Protein 7UO2 (pdb70)

Sequence (112 aa):
KLAFPRELRLLTPSQFTFVFQQPQRAGTPQITILGRLNSLGHPRIGLTVAKKNVRRAHERNRIKRLTRESFRLRQHELPAMDFVVVAKKGVADLDNRALSEALEKLWRRHCR

Structure (mmCIF, N/CA/C/O backbone):
data_7UO2
#
_entry.id   7UO2
#
_cell.length_a   1.00
_cell.length_b   1.00
_cell.length_c   1.00
_cell.angle_alpha   90.00
_cell.angle_beta   90.00
_cell.angle_gamma   90.00
#
_symmetry.space_group_name_H-M   'P 1'
#
loop_
_entity.id
_entity.type
_entity.pdbx_description
1 polymer 'Ribonuclease P protein component'
2 polymer 'RNase P RNA'
3 non-polymer 'MAGNESIUM ION'
#
loop_
_atom_site.group_PDB
_atom_site.id
_atom_site.t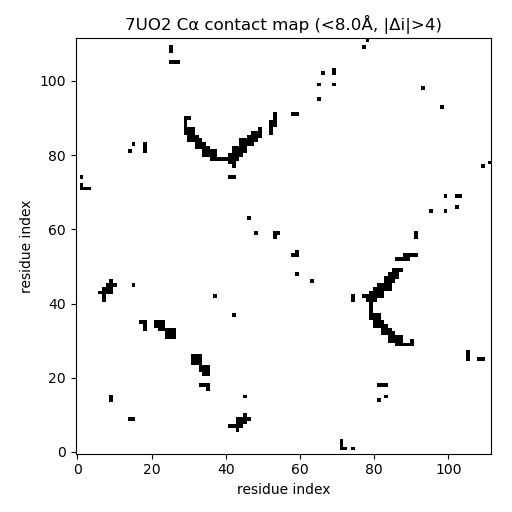ype_symbol
_atom_site.label_atom_id
_atom_site.label_alt_id
_atom_site.label_comp_id
_atom_site.label_asym_id
_atom_site.label_entity_id
_atom_site.label_seq_id
_atom_site.pdbx_PDB_ins_code
_atom_site.Cartn_x
_atom_site.Cartn_y
_atom_site.Cartn_z
_atom_site.occupancy
_atom_site.B_iso_or_equiv
_atom_site.auth_seq_id
_atom_site.auth_comp_id
_atom_site.auth_asym_id
_atom_site.auth_atom_id
_atom_site.pdbx_PDB_model_num
ATOM 1 N N . LYS A 1 3 ? 209.510 206.480 170.500 1.00 53.57 2 LYS A N 1
ATOM 2 C CA . LYS A 1 3 ? 210.297 206.984 171.620 1.00 53.57 2 LYS A CA 1
ATOM 3 C C . LYS A 1 3 ? 209.399 207.454 172.759 1.00 53.57 2 LYS A C 1
ATOM 4 O O . LYS A 1 3 ? 208.543 208.318 172.571 1.00 53.57 2 LYS A O 1
ATOM 10 N N . LEU A 1 4 ? 209.601 206.879 173.943 1.00 54.64 3 LEU A N 1
ATOM 11 C CA . LEU A 1 4 ? 208.839 207.234 175.140 1.00 54.64 3 LEU A CA 1
ATOM 12 C C . LEU A 1 4 ? 209.644 208.115 176.085 1.00 54.64 3 LEU A C 1
ATOM 13 O O . LEU A 1 4 ? 209.514 208.008 177.308 1.00 54.64 3 LEU A O 1
ATOM 18 N N . ALA A 1 5 ? 210.484 208.995 175.545 1.00 53.47 4 ALA A N 1
ATOM 19 C CA . ALA A 1 5 ? 211.275 209.884 176.380 1.00 53.47 4 ALA A CA 1
ATOM 20 C C . ALA A 1 5 ? 210.392 210.958 177.010 1.00 53.47 4 ALA A C 1
ATOM 21 O O . ALA A 1 5 ? 209.290 211.255 176.540 1.00 53.47 4 ALA A O 1
ATOM 23 N N . PHE A 1 6 ? 210.897 211.546 178.097 1.00 56.29 5 PHE A N 1
ATOM 24 C CA . PHE A 1 6 ? 210.193 212.577 178.857 1.00 56.29 5 PHE A CA 1
ATOM 25 C C . PHE A 1 6 ? 211.074 213.821 178.893 1.00 56.29 5 PHE A C 1
ATOM 26 O O . PHE A 1 6 ? 211.742 214.095 179.902 1.00 56.29 5 PHE A O 1
ATOM 34 N N . PRO A 1 7 ? 211.100 214.603 177.809 1.00 60.12 6 PRO A N 1
ATOM 35 C CA . PRO A 1 7 ? 212.007 215.757 177.752 1.00 60.12 6 PRO A CA 1
ATOM 36 C C . PRO A 1 7 ? 211.550 216.928 178.609 1.00 60.12 6 PRO A C 1
ATOM 37 O O . PRO A 1 7 ? 210.658 216.790 179.452 1.00 60.12 6 PRO A O 1
ATOM 41 N N . ARG A 1 8 ? 212.167 218.091 178.391 1.00 66.77 7 ARG A N 1
ATOM 42 C CA . ARG A 1 8 ? 211.851 219.278 179.177 1.00 66.77 7 ARG A CA 1
ATOM 43 C C . ARG A 1 8 ? 210.533 219.915 178.755 1.00 66.77 7 ARG A C 1
ATOM 44 O O . ARG A 1 8 ? 209.860 220.541 179.581 1.00 66.77 7 ARG A O 1
ATOM 52 N N . GLU A 1 9 ? 210.142 219.757 177.490 1.00 64.62 8 GLU A N 1
ATOM 53 C CA . GLU A 1 9 ? 208.954 220.402 176.945 1.00 64.62 8 GLU A CA 1
ATOM 54 C C . GLU A 1 9 ? 207.653 219.705 177.340 1.00 64.62 8 GLU A C 1
ATOM 55 O O . GLU A 1 9 ? 206.651 219.855 176.631 1.00 64.62 8 GLU A O 1
ATOM 61 N N . LEU A 1 10 ? 207.637 218.955 178.446 1.00 61.47 9 LEU A N 1
ATOM 62 C CA . LEU A 1 10 ? 206.432 218.267 178.894 1.00 61.47 9 LEU A CA 1
ATOM 63 C C . LEU A 1 10 ? 206.093 218.592 180.345 1.00 61.47 9 LEU A C 1
ATOM 64 O O . LEU A 1 10 ? 205.324 217.857 180.974 1.00 61.47 9 LEU A O 1
ATOM 69 N N . ARG A 1 11 ? 206.645 219.673 180.891 1.00 65.60 10 ARG A N 1
ATOM 70 C CA . ARG A 1 11 ? 206.405 220.055 182.274 1.00 65.60 10 ARG A CA 1
ATOM 71 C C . ARG A 1 11 ? 206.019 221.525 182.346 1.00 65.60 10 ARG A C 1
ATOM 72 O O . ARG A 1 11 ? 206.498 222.350 181.564 1.00 65.60 10 ARG A O 1
ATOM 80 N N . LEU A 1 12 ? 205.145 221.841 183.298 1.00 69.61 11 LEU A N 1
ATOM 81 C CA . LEU A 1 12 ? 204.702 223.215 183.529 1.00 69.61 11 LEU A CA 1
ATOM 82 C C . LEU A 1 12 ? 205.765 223.926 184.355 1.00 69.61 11 LEU A C 1
ATOM 83 O 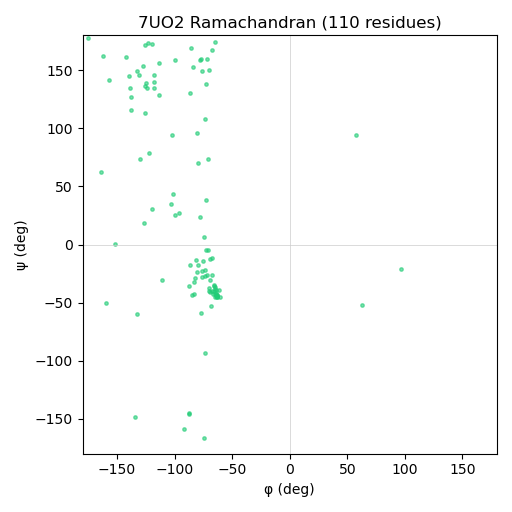O . LEU A 1 12 ? 205.785 223.829 185.584 1.00 69.61 11 LEU A O 1
ATOM 88 N N . LEU A 1 13 ? 206.658 224.649 183.676 1.00 69.50 12 LEU A N 1
ATOM 89 C CA . LEU A 1 13 ? 207.762 225.313 184.360 1.00 69.50 12 LEU A CA 1
ATOM 90 C C . LEU A 1 13 ? 207.299 226.586 185.060 1.00 69.50 12 LEU A C 1
ATOM 91 O O . LEU A 1 13 ? 207.441 226.725 186.280 1.00 69.50 12 LEU A O 1
ATOM 96 N N . THR A 1 14 ? 206.744 227.528 184.301 1.00 73.33 13 THR A N 1
ATOM 97 C CA . THR A 1 14 ? 206.304 228.794 184.862 1.00 73.33 13 THR A CA 1
ATOM 98 C C . THR A 1 14 ? 204.901 228.664 185.455 1.00 73.33 13 THR A C 1
ATOM 99 O O . THR A 1 14 ? 204.110 227.823 185.018 1.00 73.33 13 THR A O 1
ATOM 103 N N . PRO A 1 15 ? 204.568 229.484 186.458 1.00 72.25 14 PRO A N 1
ATOM 104 C CA . PRO A 1 15 ? 203.215 229.434 187.034 1.00 72.25 14 PRO A CA 1
ATOM 105 C C . PRO A 1 15 ? 202.131 229.986 186.122 1.00 72.25 14 PRO A C 1
ATOM 106 O O . PRO A 1 15 ? 200.950 229.906 186.480 1.00 72.25 14 PRO A O 1
ATOM 110 N N . SER A 1 16 ? 202.490 230.544 184.963 1.00 74.18 15 SER A N 1
ATOM 111 C CA . SER A 1 16 ? 201.477 231.038 184.036 1.00 74.18 15 SER A CA 1
ATOM 112 C C . SER A 1 16 ? 200.602 229.901 183.523 1.00 74.18 15 SER A C 1
ATOM 113 O O . SER A 1 16 ? 199.378 230.047 183.419 1.00 74.18 15 SER A O 1
ATOM 116 N N . GLN A 1 17 ? 201.211 228.757 183.204 1.00 73.86 16 GLN A N 1
ATOM 117 C CA . GLN A 1 17 ? 200.428 227.602 182.776 1.00 73.86 16 GLN A CA 1
ATOM 118 C C . GLN A 1 17 ? 199.542 227.089 183.905 1.00 73.86 16 GLN A C 1
ATOM 119 O O . GLN A 1 17 ? 198.414 226.643 183.663 1.00 73.86 16 GLN A O 1
ATOM 125 N N . PHE A 1 18 ? 200.033 227.149 185.146 1.00 74.13 17 PHE A N 1
ATOM 126 C CA . PHE A 1 18 ? 199.205 226.760 186.283 1.00 74.13 17 PHE A CA 1
ATOM 127 C C . PHE A 1 18 ? 197.994 227.674 186.418 1.00 74.13 17 PHE A C 1
ATOM 128 O O . PHE A 1 18 ? 196.875 227.203 186.654 1.00 74.13 17 PHE A O 1
ATOM 136 N N . THR A 1 19 ? 198.196 228.985 186.264 1.00 78.37 18 THR A N 1
ATOM 137 C CA . THR A 1 19 ? 197.071 229.914 186.321 1.00 78.37 18 THR A CA 1
ATOM 138 C C . THR A 1 19 ? 196.102 229.676 185.169 1.00 78.37 18 THR A C 1
ATOM 139 O O . THR A 1 19 ? 194.883 229.799 185.337 1.00 78.37 18 THR A O 1
ATOM 143 N N . PHE A 1 20 ? 196.626 229.330 183.990 1.00 81.62 19 PHE A N 1
ATOM 144 C CA . PHE A 1 20 ? 195.758 229.022 182.856 1.00 81.62 19 PHE A CA 1
ATOM 145 C C . PHE A 1 20 ? 194.899 227.795 183.138 1.00 81.62 19 PHE A C 1
ATOM 146 O O . PHE A 1 20 ? 193.694 227.793 182.858 1.00 81.62 19 PHE A O 1
ATOM 154 N N . VAL A 1 21 ? 195.504 226.741 183.689 1.00 81.02 20 VAL A N 1
ATOM 155 C CA . VAL A 1 21 ? 194.739 225.543 184.023 1.00 81.02 20 VAL A CA 1
ATOM 156 C C . VAL A 1 21 ? 193.729 225.838 185.126 1.00 81.02 20 VAL A C 1
ATOM 157 O O . VAL A 1 21 ? 192.621 225.287 185.127 1.00 81.02 20 VAL A O 1
ATOM 161 N N . PHE A 1 22 ? 194.080 226.716 186.069 1.00 79.81 21 PHE A N 1
ATOM 162 C CA . PHE A 1 22 ? 193.144 227.069 187.132 1.00 79.81 21 PHE A CA 1
ATOM 163 C C . PHE A 1 22 ? 191.952 227.847 186.587 1.00 79.81 21 PHE A C 1
ATOM 164 O O . PHE A 1 22 ? 190.813 227.629 187.016 1.00 79.81 21 PHE A O 1
ATOM 172 N N . GLN A 1 23 ? 192.191 228.759 185.643 1.00 84.91 22 GLN A N 1
ATOM 173 C CA . GLN A 1 23 ? 191.107 229.550 185.074 1.00 84.91 22 GLN A CA 1
ATOM 174 C C . GLN A 1 23 ? 190.333 228.806 183.992 1.00 84.91 22 GLN A C 1
ATOM 175 O O . GLN A 1 23 ? 189.251 229.262 183.607 1.00 84.91 22 GLN A O 1
ATOM 181 N N . GLN A 1 24 ? 190.851 227.683 183.496 1.00 87.00 23 GLN A N 1
ATOM 182 C CA . GLN A 1 24 ? 190.119 226.802 182.584 1.00 87.00 23 GLN A CA 1
ATOM 183 C C . GLN A 1 24 ? 190.210 225.368 183.094 1.00 87.00 23 GLN A C 1
ATOM 184 O O . GLN A 1 24 ? 190.926 224.536 182.525 1.00 87.00 23 GLN A O 1
ATOM 190 N N . PRO A 1 25 ? 189.490 225.043 184.176 1.00 87.70 24 PRO A N 1
ATOM 191 C CA . PRO A 1 25 ? 189.605 223.698 184.751 1.00 87.70 24 PRO A CA 1
ATOM 192 C C . PRO A 1 25 ? 188.471 222.766 184.353 1.00 87.70 24 PRO A C 1
ATOM 193 O O . PRO A 1 25 ? 187.389 223.214 183.962 1.00 87.70 24 PRO A O 1
ATOM 197 N N . GLN A 1 26 ? 188.718 221.461 184.450 1.00 88.74 25 GLN A N 1
ATOM 198 C CA . GLN A 1 26 ? 187.680 220.448 184.312 1.00 88.74 25 GLN A CA 1
ATOM 199 C C . GLN A 1 26 ? 187.899 219.392 185.384 1.00 88.74 25 GLN A C 1
ATOM 200 O O . GLN A 1 26 ? 188.999 218.847 185.507 1.00 88.74 25 GLN A O 1
ATOM 206 N N . ARG A 1 27 ? 186.852 219.111 186.155 1.00 90.66 26 ARG A N 1
ATOM 207 C CA . ARG A 1 27 ? 186.988 218.253 187.324 1.00 90.66 26 ARG A CA 1
ATOM 208 C C . ARG A 1 27 ? 187.171 216.796 186.917 1.00 90.66 26 ARG A C 1
ATOM 209 O O . ARG A 1 27 ? 186.506 216.297 186.005 1.00 90.66 26 ARG A O 1
ATOM 217 N N . ALA A 1 28 ? 188.082 216.114 187.611 1.00 86.38 27 ALA A N 1
ATOM 218 C CA . ALA A 1 28 ? 188.343 214.697 187.389 1.00 86.38 27 ALA A CA 1
ATOM 219 C C . ALA A 1 28 ? 189.113 214.121 188.570 1.00 86.38 27 ALA A C 1
ATOM 220 O O . ALA A 1 28 ? 190.249 213.663 188.414 1.00 86.38 27 ALA A O 1
ATOM 222 N N . GLY A 1 29 ? 188.502 214.140 189.758 1.00 87.53 28 GLY A N 1
ATOM 223 C CA . GLY A 1 29 ? 189.172 213.752 190.977 1.00 87.53 28 GLY A CA 1
ATOM 224 C C . GLY A 1 29 ? 188.453 212.632 191.716 1.00 87.53 28 GLY A C 1
ATOM 225 O O . GLY A 1 29 ? 187.350 212.206 191.351 1.00 87.53 28 GLY A O 1
ATOM 226 N N . THR A 1 30 ? 189.108 212.160 192.774 1.00 91.68 29 THR A N 1
ATOM 227 C CA . THR A 1 30 ? 188.614 211.105 193.649 1.00 91.68 29 THR A CA 1
ATOM 228 C C . THR A 1 30 ? 188.484 211.658 195.063 1.00 91.68 29 THR A C 1
ATOM 229 O O . THR A 1 30 ? 188.906 212.793 195.318 1.00 91.68 29 THR A O 1
ATOM 233 N N . PRO A 1 31 ? 187.909 210.905 196.016 1.00 90.81 30 PRO A N 1
ATOM 234 C CA . PRO A 1 31 ? 187.975 211.340 197.419 1.00 90.81 30 PRO A CA 1
ATOM 235 C C . PRO A 1 31 ? 189.367 211.181 198.016 1.00 90.81 30 PRO A C 1
ATOM 236 O O . PRO A 1 31 ? 189.510 210.806 199.184 1.00 90.81 30 PRO A O 1
ATOM 240 N N . GLN A 1 32 ? 190.398 211.467 197.220 1.00 86.94 31 GLN A N 1
ATOM 241 C CA . GLN A 1 32 ? 191.782 211.352 197.660 1.00 86.94 31 GLN A CA 1
ATOM 242 C C . GLN A 1 32 ? 192.696 212.197 196.781 1.00 86.94 31 GLN A C 1
ATOM 243 O O . GLN A 1 32 ? 193.496 212.990 197.288 1.00 86.94 31 GLN A O 1
ATOM 249 N N . ILE A 1 33 ? 192.583 212.036 195.463 1.00 86.99 32 ILE A N 1
ATOM 250 C CA . ILE A 1 33 ? 193.416 212.746 194.500 1.00 86.99 32 ILE A CA 1
ATOM 251 C C . ILE A 1 33 ? 192.512 213.463 193.507 1.00 86.99 32 ILE A C 1
ATOM 252 O O . ILE A 1 33 ? 191.528 212.890 193.025 1.00 86.99 32 ILE A O 1
ATOM 257 N N . THR A 1 34 ? 192.847 214.716 193.201 1.00 86.33 33 THR A N 1
ATOM 258 C CA . THR A 1 34 ? 192.099 215.530 192.255 1.00 86.33 33 THR A CA 1
ATOM 259 C C . THR A 1 34 ? 192.998 215.893 191.081 1.00 86.33 33 THR A C 1
ATOM 260 O O . THR A 1 34 ? 194.154 216.279 191.274 1.00 86.33 33 THR A O 1
ATOM 264 N N . ILE A 1 35 ? 192.464 215.766 189.867 1.00 82.09 34 ILE A N 1
ATOM 265 C CA . ILE A 1 35 ? 193.204 216.036 188.639 1.00 82.09 34 ILE A CA 1
ATOM 266 C C . ILE A 1 35 ? 192.439 217.076 187.832 1.00 82.09 34 ILE A C 1
ATOM 267 O O . ILE A 1 35 ? 191.217 216.972 187.675 1.00 82.09 34 ILE A O 1
ATOM 272 N N . LEU A 1 36 ? 193.159 218.074 187.322 1.00 79.83 35 LEU A N 1
ATOM 273 C CA . LEU A 1 36 ? 192.592 219.109 186.471 1.00 79.83 35 LEU A CA 1
ATOM 274 C C . LEU A 1 36 ? 193.389 219.182 185.175 1.00 79.83 35 LEU A C 1
ATOM 275 O O . LEU A 1 36 ? 194.442 218.554 185.030 1.00 79.83 35 LEU A O 1
ATOM 280 N N . GLY A 1 37 ? 192.879 219.959 184.225 1.00 84.49 36 GLY A N 1
ATOM 281 C CA . GLY A 1 37 ? 193.559 220.094 182.950 1.00 84.49 36 GLY A CA 1
ATOM 282 C C . GLY A 1 37 ? 192.875 221.117 182.070 1.00 84.49 36 GLY A C 1
ATOM 283 O O . GLY A 1 37 ? 191.848 221.697 182.430 1.00 84.49 36 GLY A O 1
ATOM 284 N N . ARG A 1 38 ? 193.474 221.332 180.900 1.00 86.14 37 ARG A N 1
ATOM 285 C CA . ARG A 1 38 ? 192.929 222.242 179.902 1.00 86.14 37 ARG A CA 1
ATOM 286 C C . ARG A 1 38 ? 193.579 221.935 178.561 1.00 86.14 37 ARG A C 1
ATOM 287 O O . ARG A 1 38 ? 194.630 221.293 178.494 1.00 86.14 37 ARG A O 1
ATOM 295 N N . LEU A 1 39 ? 192.941 222.407 177.495 1.00 78.05 38 LEU A N 1
ATOM 296 C CA . LEU A 1 39 ? 193.454 222.186 176.152 1.00 78.05 38 LEU A CA 1
ATOM 297 C C . LEU A 1 39 ? 194.612 223.135 175.852 1.00 78.05 38 LEU A C 1
ATOM 298 O O 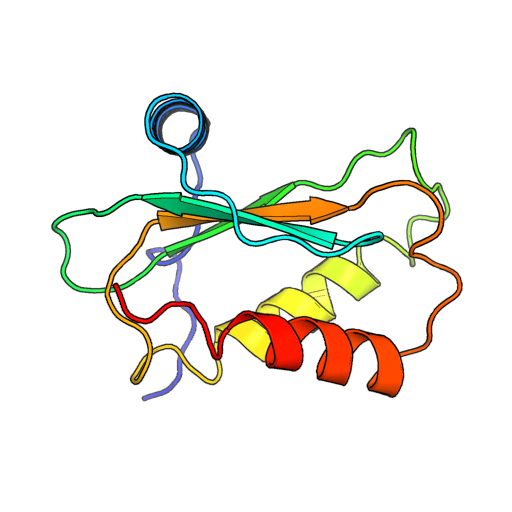. LEU A 1 39 ? 194.773 224.185 176.480 1.00 78.05 38 LEU A O 1
ATOM 303 N N . ASN A 1 40 ? 195.426 222.746 174.871 1.00 78.17 39 ASN A N 1
ATOM 304 C CA . ASN A 1 40 ? 196.565 223.555 174.454 1.00 78.17 39 ASN A CA 1
ATOM 305 C C . ASN A 1 40 ? 196.633 223.653 172.935 1.00 78.17 39 ASN A C 1
ATOM 306 O O . ASN A 1 40 ? 195.599 223.627 172.259 1.00 78.17 39 ASN A O 1
ATOM 311 N N . SER A 1 41 ? 197.843 223.763 172.390 1.00 82.17 40 SER A N 1
ATOM 312 C CA . SER A 1 41 ? 197.998 223.875 170.945 1.00 82.17 40 SER A CA 1
ATOM 313 C C . SER A 1 41 ? 199.318 223.327 170.423 1.00 82.17 40 SER A C 1
ATOM 314 O O . SER A 1 41 ? 199.539 223.380 169.211 1.00 82.17 40 SER A O 1
ATOM 317 N N . LEU A 1 42 ? 200.200 222.806 171.277 1.00 77.58 41 LEU A N 1
ATOM 318 C CA . LEU A 1 42 ? 201.481 222.288 170.812 1.00 77.58 41 LEU A CA 1
ATOM 319 C C . LEU A 1 42 ? 201.370 220.895 170.208 1.00 77.58 41 LEU A C 1
ATOM 320 O O . LEU A 1 42 ? 202.286 220.470 169.496 1.00 77.58 41 LEU A O 1
ATOM 325 N N . GLY A 1 43 ? 200.279 220.179 170.472 1.00 73.63 42 GLY A N 1
ATOM 326 C CA . GLY A 1 43 ? 200.077 218.844 169.962 1.00 73.63 42 GLY A CA 1
ATOM 327 C C . GLY A 1 43 ? 200.456 217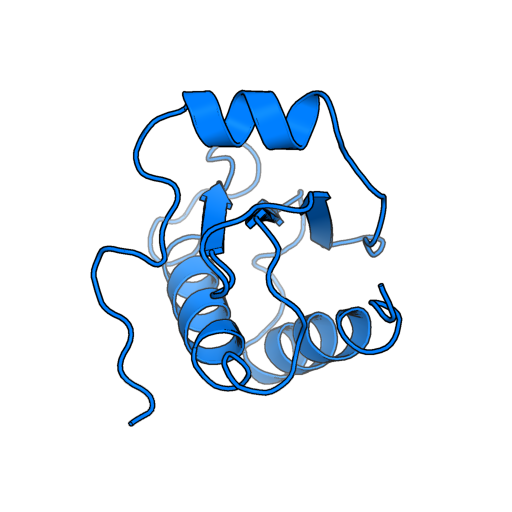.736 170.923 1.00 73.63 42 GLY A C 1
ATOM 328 O O . GLY A 1 43 ? 199.977 216.607 170.765 1.00 73.63 42 GLY A O 1
ATOM 329 N N . HIS A 1 44 ? 201.302 218.027 171.911 1.00 68.18 43 HIS A N 1
ATOM 330 C CA . HIS A 1 44 ? 201.712 217.045 172.897 1.00 68.18 43 HIS A CA 1
ATOM 331 C C . HIS A 1 44 ? 201.265 217.471 174.290 1.00 68.18 43 HIS A C 1
ATOM 332 O O . HIS A 1 44 ? 201.336 218.657 174.628 1.00 68.18 43 HIS A O 1
ATOM 339 N N . PRO A 1 45 ? 200.802 216.536 175.115 1.00 70.90 44 PRO A N 1
ATOM 340 C CA . PRO A 1 45 ? 200.307 216.901 176.444 1.00 70.90 44 PRO A CA 1
ATOM 341 C C . PRO A 1 45 ? 201.433 217.195 177.422 1.00 70.90 44 PRO A C 1
ATOM 342 O O . PRO A 1 45 ? 202.526 216.629 177.347 1.00 70.90 44 PRO A O 1
ATOM 346 N N . ARG A 1 46 ? 201.142 218.099 178.354 1.00 67.12 45 ARG A N 1
ATOM 347 C CA . ARG A 1 46 ? 202.067 218.466 179.416 1.00 67.12 45 ARG A CA 1
ATOM 348 C C . ARG A 1 46 ? 201.364 218.337 180.759 1.00 67.12 45 ARG A C 1
ATOM 349 O O . ARG A 1 46 ? 200.138 218.445 180.848 1.00 67.12 45 ARG A O 1
ATOM 357 N N . ILE A 1 47 ? 202.150 218.102 181.808 1.00 65.78 46 ILE A N 1
ATOM 358 C CA . ILE A 1 47 ? 201.616 217.872 183.143 1.00 65.78 46 ILE A CA 1
ATOM 359 C C . ILE A 1 47 ? 202.382 218.725 184.145 1.00 65.78 46 ILE A C 1
ATOM 360 O O . ILE A 1 47 ? 203.563 219.034 183.956 1.00 65.78 46 ILE A O 1
ATOM 365 N N . GLY A 1 48 ? 201.689 219.123 185.209 1.00 68.91 47 GLY A N 1
ATOM 366 C CA . GLY A 1 48 ? 202.306 219.857 186.295 1.00 68.91 47 GLY A CA 1
ATOM 367 C C . GLY A 1 48 ? 202.321 219.056 187.580 1.00 68.91 47 GLY A C 1
ATOM 368 O O . GLY A 1 48 ? 201.500 218.152 187.761 1.00 68.91 47 GLY A O 1
ATOM 369 N N . LEU A 1 49 ? 203.247 219.374 188.482 1.00 69.69 48 LEU A N 1
ATOM 370 C CA . LEU A 1 49 ? 203.412 218.640 189.734 1.00 69.69 48 LEU A CA 1
ATOM 371 C C . LEU A 1 49 ? 203.347 219.627 190.891 1.00 69.69 48 LEU A C 1
ATOM 372 O O . LEU A 1 49 ? 204.235 220.472 191.042 1.00 69.69 48 LEU A O 1
ATOM 377 N N . THR A 1 50 ? 202.298 219.519 191.706 1.00 74.82 49 THR A N 1
ATOM 378 C CA . THR A 1 50 ? 202.112 220.388 192.863 1.00 74.82 49 THR A CA 1
ATOM 379 C C . THR A 1 50 ? 201.629 219.549 194.035 1.00 74.82 49 THR A C 1
ATOM 380 O O . THR A 1 50 ? 200.536 218.977 193.981 1.00 74.82 49 THR A O 1
ATOM 384 N N . VAL A 1 51 ? 202.439 219.475 195.087 1.00 75.83 50 VAL A N 1
ATOM 385 C CA . VAL A 1 51 ? 202.075 218.794 196.322 1.00 75.83 50 VAL A CA 1
ATOM 386 C C . VAL A 1 51 ? 202.228 219.776 197.475 1.00 75.83 50 VAL A C 1
ATOM 387 O O . VAL A 1 51 ? 203.184 220.559 197.514 1.00 75.83 50 VAL A O 1
ATOM 391 N N . ALA A 1 52 ? 201.279 219.741 198.405 1.00 80.19 51 ALA A N 1
ATOM 392 C CA . ALA A 1 52 ? 201.272 220.657 199.536 1.00 80.19 51 ALA A CA 1
ATOM 393 C C . ALA A 1 52 ? 202.109 220.086 200.674 1.00 80.19 51 ALA A C 1
ATOM 394 O O . ALA A 1 52 ? 201.937 218.926 201.060 1.00 80.19 51 ALA A O 1
ATOM 396 N N . LYS A 1 53 ? 203.016 220.909 201.206 1.00 78.84 52 LYS A N 1
ATOM 397 C CA . LYS A 1 53 ? 203.844 220.471 202.324 1.00 78.84 52 LYS A CA 1
ATOM 398 C C . LYS A 1 53 ? 203.039 220.377 203.614 1.00 78.84 52 LYS A C 1
ATOM 399 O O . LYS A 1 53 ? 203.386 219.594 204.505 1.00 78.84 52 LYS A O 1
ATOM 405 N N . LYS A 1 54 ? 201.959 221.155 203.727 1.00 85.62 53 LYS A N 1
ATOM 406 C CA . LYS A 1 54 ? 201.147 221.122 204.939 1.00 85.62 53 LYS A CA 1
ATOM 407 C C . LYS A 1 54 ? 200.313 219.850 205.029 1.00 85.62 53 LYS A C 1
ATOM 408 O O . LYS A 1 54 ? 199.969 219.415 206.134 1.00 85.62 53 LYS A O 1
ATOM 414 N N . ASN A 1 55 ? 199.975 219.245 203.888 1.00 81.88 54 ASN A N 1
ATOM 415 C CA . ASN A 1 55 ? 199.164 218.032 203.908 1.00 81.88 54 ASN A CA 1
ATOM 416 C C . ASN A 1 55 ? 199.934 216.864 204.510 1.00 81.88 54 ASN A C 1
ATOM 417 O O . ASN A 1 55 ? 199.456 216.205 205.441 1.00 81.88 54 ASN A O 1
ATOM 422 N N . VAL A 1 56 ? 201.130 216.591 203.993 1.00 78.39 55 VAL A N 1
ATOM 423 C CA . VAL A 1 56 ? 201.967 215.501 204.480 1.00 78.39 55 VAL A CA 1
ATOM 424 C C . VAL A 1 56 ? 203.408 215.985 204.544 1.00 78.39 55 VAL A C 1
ATOM 425 O O . VAL A 1 56 ? 203.895 216.628 203.608 1.00 78.39 55 VAL A O 1
ATOM 429 N N . ARG A 1 57 ? 204.086 215.687 205.652 1.00 76.34 56 ARG A N 1
ATOM 430 C CA . ARG A 1 57 ? 205.508 215.981 205.768 1.00 76.34 56 ARG A CA 1
ATOM 431 C C . ARG A 1 57 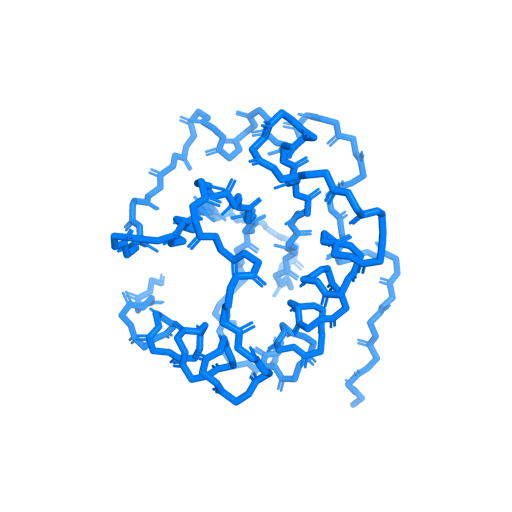? 206.304 214.804 205.219 1.00 76.34 56 ARG A C 1
ATOM 432 O O . ARG A 1 57 ? 205.870 214.160 204.259 1.00 76.34 56 ARG A O 1
ATOM 440 N N . ARG A 1 58 ? 207.458 214.512 205.827 1.00 67.18 57 ARG A N 1
ATOM 441 C CA . ARG A 1 58 ? 208.316 213.402 205.422 1.00 67.18 57 ARG A CA 1
ATOM 442 C C . ARG A 1 58 ? 208.722 213.527 203.959 1.00 67.18 57 ARG A C 1
ATOM 443 O O . ARG A 1 58 ? 208.001 213.074 203.065 1.00 67.18 57 ARG A O 1
ATOM 451 N N . ALA A 1 59 ? 209.887 214.125 203.707 1.00 59.80 58 ALA A N 1
ATOM 452 C CA . ALA A 1 59 ? 210.276 214.470 202.346 1.00 59.80 58 ALA A CA 1
ATOM 453 C C . ALA A 1 59 ? 210.540 213.257 201.461 1.00 59.80 58 ALA A C 1
ATOM 454 O O . ALA A 1 59 ? 210.678 213.428 200.245 1.00 59.80 58 ALA A O 1
ATOM 456 N N . HIS A 1 60 ? 210.624 212.047 202.021 1.00 58.84 59 HIS A N 1
ATOM 457 C CA . HIS A 1 60 ? 210.626 210.864 201.166 1.00 58.84 59 HIS A CA 1
ATOM 458 C C . HIS A 1 60 ? 209.256 210.664 200.530 1.00 58.84 59 HIS A C 1
ATOM 459 O O . HIS A 1 60 ? 209.154 210.341 199.338 1.00 58.84 59 HIS A O 1
ATOM 466 N N . GLU A 1 61 ? 208.192 210.873 201.304 1.00 63.90 60 GLU A N 1
ATOM 467 C CA . GLU A 1 61 ? 206.878 211.074 200.722 1.00 63.90 60 GLU A CA 1
ATOM 468 C C . GLU A 1 61 ? 206.881 212.365 199.905 1.00 63.90 60 GLU A C 1
ATOM 469 O O . GLU A 1 61 ? 207.859 213.118 199.887 1.00 63.90 60 GLU A O 1
ATOM 475 N N . ARG A 1 62 ? 205.768 212.613 199.213 1.00 68.11 61 ARG A N 1
ATOM 476 C CA . ARG A 1 62 ? 205.671 213.695 198.235 1.00 68.11 61 ARG A CA 1
ATOM 477 C C . ARG A 1 62 ? 206.655 213.472 197.089 1.00 68.11 61 ARG A C 1
ATOM 478 O O . ARG A 1 62 ? 206.259 213.502 195.923 1.00 68.11 61 ARG A O 1
ATOM 486 N N . ASN A 1 63 ? 207.933 213.239 197.402 1.00 57.01 62 ASN A N 1
ATOM 487 C CA . ASN A 1 63 ? 208.886 212.848 196.366 1.00 57.01 62 ASN A CA 1
ATOM 488 C C . ASN A 1 63 ? 208.510 211.505 195.751 1.00 57.01 62 ASN A C 1
ATOM 489 O O . ASN A 1 63 ? 208.569 211.337 194.525 1.00 57.01 62 ASN A O 1
ATOM 494 N N . ARG A 1 64 ? 208.127 210.533 196.585 1.00 63.41 63 ARG A N 1
ATOM 495 C CA . ARG A 1 64 ? 207.658 209.255 196.055 1.00 63.41 63 ARG A CA 1
ATOM 496 C C . ARG A 1 64 ? 206.416 209.441 195.191 1.00 63.41 63 ARG A C 1
ATOM 497 O O . ARG A 1 64 ? 206.271 208.794 194.145 1.00 63.41 63 ARG A O 1
ATOM 505 N N . ILE A 1 65 ? 205.511 210.330 195.610 1.00 56.56 64 ILE A N 1
ATOM 506 C CA . ILE A 1 65 ? 204.303 210.596 194.833 1.00 56.56 64 ILE A CA 1
ATOM 507 C C . ILE A 1 65 ? 204.662 211.218 193.489 1.00 56.56 64 ILE A C 1
ATOM 508 O O . ILE A 1 65 ? 204.096 210.856 192.451 1.00 56.56 64 ILE A O 1
ATOM 513 N N . LYS A 1 66 ? 205.609 212.159 193.487 1.00 57.79 65 LYS A N 1
ATOM 514 C CA . LYS A 1 66 ? 206.067 212.764 192.240 1.00 57.79 65 LYS A CA 1
ATOM 515 C C . LYS A 1 66 ? 206.654 211.714 191.307 1.00 57.79 65 LYS A C 1
ATOM 516 O O . LYS A 1 66 ? 206.360 211.699 190.107 1.00 57.79 65 LYS A O 1
ATOM 522 N N . ARG A 1 67 ? 207.497 210.830 191.845 1.00 55.10 66 ARG A N 1
ATOM 523 C CA . ARG A 1 67 ? 208.116 209.799 191.016 1.00 55.10 66 ARG A CA 1
ATOM 524 C C . ARG A 1 67 ? 207.069 208.862 190.425 1.00 55.10 66 ARG A C 1
ATOM 525 O O . ARG A 1 67 ? 207.117 208.537 189.230 1.00 55.10 66 ARG A O 1
ATOM 533 N N . LEU A 1 68 ? 206.109 208.424 191.244 1.00 61.12 67 LEU A N 1
ATOM 534 C CA . LEU A 1 68 ? 205.068 207.531 190.745 1.00 61.12 67 LEU A CA 1
ATOM 535 C C . LEU A 1 68 ? 204.194 208.227 189.708 1.00 61.12 67 LEU A C 1
ATOM 536 O O . LEU A 1 68 ? 203.810 207.618 188.703 1.00 61.12 67 LEU A O 1
ATOM 541 N N . THR A 1 69 ? 203.888 209.510 189.921 1.00 60.68 68 THR A N 1
ATOM 542 C CA . THR A 1 69 ? 203.077 210.249 188.960 1.00 60.68 68 THR A CA 1
ATOM 543 C C . THR A 1 69 ? 203.812 210.422 187.637 1.00 60.68 68 THR A C 1
ATOM 544 O O . THR A 1 69 ? 203.207 210.304 186.566 1.00 60.68 68 THR A O 1
ATOM 548 N N . ARG A 1 70 ? 205.118 210.695 187.689 1.00 58.66 69 ARG A N 1
ATOM 549 C CA . ARG A 1 70 ? 205.899 210.795 186.460 1.00 58.66 69 ARG A CA 1
ATOM 550 C C . ARG A 1 70 ? 205.932 209.464 185.721 1.00 58.66 69 ARG A C 1
ATOM 551 O O . ARG A 1 70 ? 205.755 209.419 184.497 1.00 58.66 69 ARG A O 1
ATOM 559 N N . GLU A 1 71 ? 206.157 208.366 186.449 1.00 58.26 70 GLU A N 1
ATOM 560 C CA . GLU A 1 71 ? 206.214 207.058 185.804 1.00 58.26 70 GLU A CA 1
ATOM 561 C C . GLU A 1 71 ? 204.856 206.636 185.256 1.00 58.26 70 GLU A C 1
ATOM 562 O O . GLU A 1 71 ? 204.792 205.856 184.299 1.00 58.26 70 GLU A O 1
ATOM 568 N N . SER A 1 72 ? 203.765 207.133 185.842 1.00 60.20 71 SER A N 1
ATOM 569 C CA . SER A 1 72 ? 202.441 206.824 185.315 1.00 60.20 71 SER A CA 1
ATOM 570 C C . SER A 1 72 ? 202.066 207.722 184.143 1.00 60.20 71 SER A C 1
ATOM 571 O O . SER A 1 72 ? 201.302 207.303 183.267 1.00 60.20 71 SER A O 1
ATOM 574 N N . PHE A 1 73 ? 202.592 208.948 184.105 1.00 60.20 72 PHE A N 1
ATOM 575 C CA . PHE A 1 73 ? 202.239 209.882 183.042 1.00 60.20 72 PHE A CA 1
ATOM 576 C C . PHE A 1 73 ? 203.060 209.645 181.780 1.00 60.20 72 PHE A C 1
ATOM 577 O O . PHE A 1 73 ? 202.515 209.677 180.671 1.00 60.20 72 PHE A O 1
ATOM 585 N N . ARG A 1 74 ? 204.366 209.409 181.923 1.00 53.34 73 ARG A N 1
ATOM 586 C CA . ARG A 1 74 ? 205.223 209.271 180.751 1.00 53.34 73 ARG A CA 1
ATOM 587 C C . ARG A 1 74 ? 204.957 207.995 179.963 1.00 53.34 73 ARG A C 1
ATOM 588 O O . ARG A 1 74 ? 205.448 207.873 178.836 1.00 53.34 73 ARG A O 1
ATOM 596 N N . LEU A 1 75 ? 204.198 207.049 180.518 1.00 55.17 74 LEU A N 1
ATOM 597 C CA . LEU A 1 75 ? 203.907 205.800 179.827 1.00 55.17 74 LEU A CA 1
ATOM 598 C C . LEU A 1 75 ? 202.690 205.883 178.917 1.00 55.17 74 LEU A C 1
ATOM 599 O O . LEU A 1 75 ? 202.532 205.027 178.040 1.00 55.17 74 LEU A O 1
ATOM 604 N N . ARG A 1 76 ? 201.831 206.886 179.099 1.00 57.55 75 ARG A N 1
ATOM 605 C CA . ARG A 1 76 ? 200.617 207.034 178.305 1.00 57.55 75 ARG A CA 1
ATOM 606 C C . ARG A 1 76 ? 200.603 208.353 177.538 1.00 57.55 75 ARG A C 1
ATOM 607 O O . ARG A 1 76 ? 199.539 208.919 177.282 1.00 57.55 75 ARG A O 1
ATOM 615 N N . GLN A 1 77 ? 201.783 208.852 177.161 1.00 55.38 76 GLN A N 1
ATOM 616 C CA . GLN A 1 77 ? 201.855 210.117 176.439 1.00 55.38 76 GLN A CA 1
ATOM 617 C C . GLN A 1 77 ? 201.390 209.991 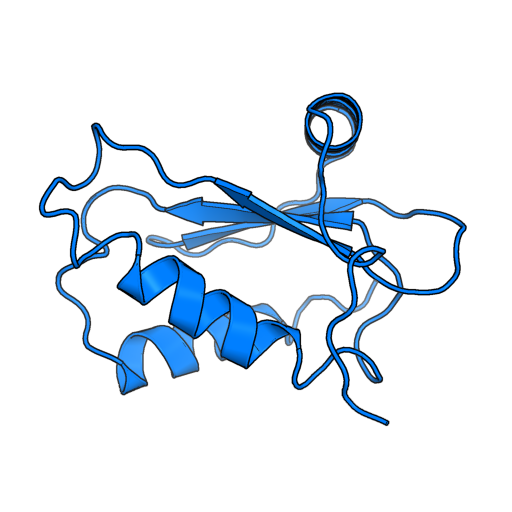174.994 1.00 55.38 76 GLN A C 1
ATOM 618 O O . GLN A 1 77 ? 201.012 211.000 174.389 1.00 55.38 76 GLN A O 1
ATOM 624 N N . HIS A 1 78 ? 201.406 208.783 174.429 1.00 52.90 77 HIS A N 1
ATOM 625 C CA . HIS A 1 78 ? 200.973 208.545 173.058 1.00 52.90 77 HIS A CA 1
ATOM 626 C C . HIS A 1 78 ? 199.550 208.000 172.987 1.00 52.90 77 HIS A C 1
ATOM 627 O O . HIS A 1 78 ? 199.195 207.318 172.019 1.00 52.90 77 HIS A O 1
ATOM 634 N N . GLU A 1 79 ? 198.726 208.289 173.993 1.00 61.09 78 GLU A N 1
ATOM 635 C CA . GLU A 1 79 ? 197.361 207.778 174.024 1.00 61.09 78 GLU A CA 1
ATOM 636 C C . GLU A 1 79 ? 196.373 208.887 174.366 1.00 61.09 78 GLU A C 1
ATOM 637 O O . GLU A 1 79 ? 195.467 209.183 173.580 1.00 61.09 78 GLU A O 1
ATOM 643 N N . LEU A 1 80 ? 196.536 209.500 175.536 1.00 65.65 79 LEU A N 1
ATOM 644 C CA . LEU A 1 80 ? 195.631 210.557 175.953 1.00 65.65 79 LEU A CA 1
ATOM 645 C C . LEU A 1 80 ? 195.841 211.808 175.097 1.00 65.65 79 LEU A C 1
ATOM 646 O O . LEU A 1 80 ? 196.946 212.057 174.607 1.00 65.65 79 LEU A O 1
ATOM 651 N N . PRO A 1 81 ? 194.793 212.605 174.897 1.00 69.96 80 PRO A N 1
ATOM 652 C CA . PRO A 1 81 ? 194.915 213.788 174.036 1.00 69.96 80 PRO A CA 1
ATOM 653 C C . PRO A 1 81 ? 195.831 214.839 174.647 1.00 69.96 80 PRO A C 1
ATOM 654 O O . PRO A 1 81 ? 196.205 214.789 175.820 1.00 69.96 80 PRO A O 1
ATOM 658 N N . ALA A 1 82 ? 196.190 215.814 173.814 1.00 73.55 81 ALA A N 1
ATOM 659 C CA . ALA A 1 82 ? 197.105 216.877 174.218 1.00 73.55 81 ALA A CA 1
ATOM 660 C C . ALA A 1 82 ? 196.392 217.841 175.157 1.00 73.55 81 ALA A C 1
ATOM 661 O O . ALA A 1 82 ? 195.528 218.613 174.729 1.00 73.55 81 ALA A O 1
ATOM 663 N N . MET A 1 83 ? 196.753 217.800 176.438 1.00 78.18 82 MET A N 1
ATOM 664 C CA . MET A 1 83 ? 196.168 218.675 177.442 1.00 78.18 82 MET A CA 1
ATOM 665 C C . MET A 1 83 ? 197.247 219.098 178.429 1.00 78.18 82 MET A C 1
ATOM 666 O O . MET A 1 83 ? 198.302 218.469 178.537 1.00 78.18 82 MET A O 1
ATOM 671 N N . ASP A 1 84 ? 196.967 220.181 179.153 1.00 75.23 83 ASP A N 1
ATOM 672 C CA . ASP A 1 84 ? 197.876 220.710 180.171 1.00 75.23 83 ASP A CA 1
ATOM 673 C C . ASP A 1 84 ? 197.339 220.288 181.535 1.00 75.23 83 ASP A C 1
ATOM 674 O O . ASP A 1 84 ? 196.497 220.962 182.129 1.00 75.23 83 ASP A O 1
ATOM 679 N N . PHE A 1 85 ? 197.840 219.164 182.036 1.00 72.19 84 PHE A N 1
ATOM 680 C CA . PHE A 1 85 ? 197.354 218.585 183.278 1.00 72.19 84 PHE A CA 1
ATOM 681 C C . PHE A 1 85 ? 198.057 219.202 184.486 1.00 72.19 84 PHE A C 1
ATOM 682 O O . PHE A 1 85 ? 199.052 219.921 184.367 1.00 72.19 84 PHE A O 1
ATOM 690 N N . VAL A 1 86 ? 197.518 218.904 185.665 1.00 73.26 85 VAL A N 1
ATOM 691 C CA . VAL A 1 86 ? 198.112 219.320 186.931 1.00 73.26 85 VAL A CA 1
ATOM 692 C C . VAL A 1 86 ? 197.610 218.371 188.010 1.00 73.26 85 VAL A C 1
ATOM 693 O O . VAL A 1 86 ? 196.454 217.939 187.986 1.00 73.26 85 VAL A O 1
ATOM 697 N N . VAL A 1 87 ? 198.493 218.030 188.945 1.00 72.61 86 VAL A N 1
ATOM 698 C CA . VAL A 1 87 ? 198.168 217.089 190.008 1.00 72.61 86 VAL A CA 1
ATOM 699 C C . VAL A 1 87 ? 198.272 217.795 191.352 1.00 72.61 86 VAL A C 1
ATOM 700 O O . VAL A 1 87 ? 199.098 218.693 191.547 1.00 72.61 86 VAL A O 1
ATOM 704 N N . VAL A 1 88 ? 197.406 217.389 192.280 1.00 77.79 87 VAL A N 1
ATOM 705 C CA . VAL A 1 88 ? 197.417 217.888 193.649 1.00 77.79 87 VAL A CA 1
ATOM 706 C C . VAL A 1 88 ? 197.143 216.722 194.588 1.00 77.79 87 VAL A C 1
ATOM 707 O O . VAL A 1 88 ? 196.384 215.804 194.264 1.00 77.79 87 VAL A O 1
ATOM 711 N N . ALA A 1 89 ? 197.774 216.761 195.758 1.00 82.19 88 ALA A N 1
ATOM 712 C CA . ALA A 1 89 ? 197.627 215.724 196.770 1.00 82.19 88 ALA A CA 1
ATOM 713 C C . ALA A 1 89 ? 196.933 216.306 197.993 1.00 82.19 88 ALA A C 1
ATOM 714 O O . ALA A 1 89 ? 197.348 217.350 198.509 1.00 82.19 88 ALA A O 1
ATOM 716 N N . LYS A 1 90 ? 195.880 215.632 198.453 1.00 89.50 89 LYS A N 1
ATOM 717 C CA . LYS A 1 90 ? 195.132 216.102 199.612 1.00 89.50 89 LYS A CA 1
ATOM 718 C C . LYS A 1 90 ? 195.744 215.575 200.904 1.00 89.50 89 LYS A C 1
ATOM 719 O O . LYS A 1 90 ? 196.966 215.421 201.000 1.00 89.50 89 LYS A O 1
ATOM 725 N N . LYS A 1 91 ? 194.905 215.292 201.900 1.00 86.60 90 LYS A N 1
ATOM 726 C CA . LYS A 1 91 ? 195.390 214.935 203.229 1.00 86.60 90 LYS A CA 1
ATOM 727 C C . LYS A 1 91 ? 195.964 213.523 203.267 1.00 86.60 90 LYS A C 1
ATOM 728 O O . LYS A 1 91 ? 197.146 213.320 202.971 1.00 86.60 90 LYS A O 1
ATOM 734 N N . GLY A 1 92 ? 195.139 212.544 203.631 1.00 88.01 91 GLY A N 1
ATOM 735 C CA . GLY A 1 92 ? 195.609 211.186 203.829 1.00 88.01 91 GLY A CA 1
ATOM 736 C C . GLY A 1 92 ? 195.993 210.462 202.555 1.00 88.01 91 GLY A C 1
ATOM 737 O O . GLY A 1 92 ? 195.275 209.564 202.105 1.00 88.01 91 GLY A O 1
ATOM 738 N N . VAL A 1 93 ? 197.132 210.833 201.972 1.00 84.98 92 VAL A N 1
ATOM 739 C CA . VAL A 1 93 ? 197.607 210.208 200.750 1.00 84.98 92 VAL A CA 1
ATOM 740 C C . VAL A 1 93 ? 198.864 209.370 200.971 1.00 84.98 92 VAL A C 1
ATOM 741 O O . VAL A 1 93 ? 199.048 208.361 200.280 1.00 84.98 92 VAL A O 1
ATOM 745 N N . ALA A 1 94 ? 199.718 209.736 201.928 1.00 81.92 93 ALA A N 1
ATOM 746 C CA . ALA A 1 94 ? 200.966 209.019 202.160 1.00 81.92 93 ALA A CA 1
ATOM 747 C C . ALA A 1 94 ? 200.766 207.654 202.805 1.00 81.92 93 ALA A C 1
ATOM 748 O O . ALA A 1 94 ? 201.748 206.921 202.968 1.00 81.92 93 ALA A O 1
ATOM 750 N N . ASP A 1 95 ? 199.536 207.290 203.174 1.00 87.37 94 ASP A N 1
ATOM 751 C CA . ASP A 1 95 ? 199.291 205.995 203.796 1.00 87.37 94 ASP A CA 1
ATOM 752 C C . ASP A 1 95 ? 199.210 204.859 202.784 1.00 87.37 94 ASP A C 1
ATOM 753 O O . ASP A 1 95 ? 199.444 203.703 203.153 1.00 87.37 94 ASP A O 1
ATOM 758 N N . LEU A 1 96 ? 198.888 205.157 201.529 1.00 84.43 95 LEU A N 1
ATOM 759 C CA . LEU A 1 96 ? 198.776 204.124 200.513 1.00 84.43 95 LEU A CA 1
ATOM 760 C C . LEU A 1 96 ? 200.158 203.676 200.044 1.00 84.43 95 LEU A C 1
ATOM 761 O O . LEU A 1 96 ? 201.160 204.378 200.207 1.00 84.43 95 LEU A O 1
ATOM 766 N N . ASP A 1 97 ? 200.199 202.486 199.454 1.00 82.03 96 ASP A N 1
ATOM 767 C CA . ASP A 1 97 ? 201.441 201.906 198.964 1.00 82.03 96 ASP A CA 1
ATOM 768 C C . ASP A 1 97 ? 201.631 202.291 197.495 1.00 82.03 96 ASP A C 1
ATOM 769 O O . ASP A 1 97 ? 201.054 203.272 197.017 1.00 82.03 96 ASP A O 1
ATOM 774 N N . ASN A 1 98 ? 202.440 201.524 196.761 1.00 73.00 97 ASN A N 1
ATOM 775 C CA . ASN A 1 98 ? 202.701 201.845 195.362 1.00 73.00 97 ASN A CA 1
ATOM 776 C C . ASN A 1 98 ? 201.627 201.278 194.443 1.00 73.00 97 ASN A C 1
ATOM 777 O O . ASN A 1 98 ? 201.174 201.964 193.520 1.00 73.00 97 ASN A O 1
ATOM 782 N N . ARG A 1 99 ? 201.207 200.032 194.678 1.00 79.67 98 ARG A N 1
ATOM 783 C CA . ARG A 1 99 ? 200.205 199.412 193.815 1.00 79.67 98 ARG A CA 1
ATOM 784 C C . ARG A 1 99 ? 198.856 200.111 193.936 1.00 79.67 98 ARG A C 1
ATOM 785 O O . ARG A 1 99 ? 198.181 200.352 192.927 1.00 79.67 98 ARG A O 1
ATOM 793 N N . ALA A 1 100 ? 198.447 200.445 195.163 1.00 76.91 99 ALA A N 1
ATOM 794 C CA . ALA A 1 100 ? 197.171 201.126 195.358 1.00 76.91 99 ALA A CA 1
ATOM 795 C C . ALA A 1 100 ? 197.179 202.506 194.713 1.00 76.91 99 ALA A C 1
ATOM 796 O O . ALA A 1 100 ? 196.215 202.889 194.040 1.00 76.91 99 ALA A O 1
ATOM 798 N N . LEU A 1 101 ? 198.261 203.264 194.901 1.00 75.96 100 LEU A N 1
ATOM 799 C CA . LEU A 1 101 ? 198.350 204.583 194.284 1.00 75.96 100 LEU A CA 1
ATOM 800 C C . LEU A 1 101 ? 198.372 204.478 192.764 1.00 75.96 100 LEU A C 1
ATOM 801 O O . LEU A 1 101 ? 197.750 205.290 192.069 1.00 75.96 100 LEU A O 1
ATOM 806 N N . SER A 1 102 ? 199.068 203.472 192.230 1.00 75.18 101 SER A N 1
ATOM 807 C CA . SER A 1 102 ? 199.133 203.299 190.783 1.00 75.18 101 SER A CA 1
ATOM 808 C C . SER A 1 102 ? 197.762 202.967 190.205 1.00 75.18 101 SER A C 1
ATOM 809 O O . SER A 1 102 ? 197.353 203.537 189.187 1.00 75.18 101 SER A O 1
ATOM 812 N N . GLU A 1 103 ? 197.034 202.046 190.843 1.00 79.14 102 GLU A N 1
ATOM 813 C CA . GLU A 1 103 ? 195.712 201.696 190.336 1.00 79.14 102 GLU A CA 1
ATOM 814 C C . GLU A 1 103 ? 194.721 202.840 190.522 1.00 79.14 102 GLU A C 1
ATOM 815 O O . GLU A 1 103 ? 193.810 203.004 189.704 1.00 79.14 102 GLU A O 1
ATOM 821 N N . ALA A 1 104 ? 194.894 203.655 191.567 1.00 74.82 103 ALA A N 1
ATOM 822 C CA . ALA A 1 104 ? 194.025 204.814 191.742 1.00 74.82 103 ALA A CA 1
ATOM 823 C C . ALA A 1 104 ? 194.301 205.876 190.685 1.00 74.82 103 ALA A C 1
ATOM 824 O O . ALA A 1 104 ? 193.373 206.539 190.207 1.00 74.82 103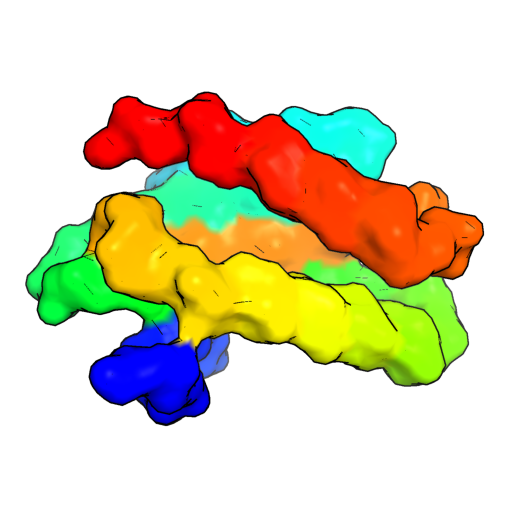 ALA A O 1
ATOM 826 N N . LEU A 1 105 ? 195.570 206.054 190.309 1.00 72.50 104 LEU A N 1
ATOM 827 C CA . LEU A 1 105 ? 195.897 207.016 189.262 1.00 72.50 104 LEU A CA 1
ATOM 828 C C . LEU A 1 105 ? 195.423 206.531 187.898 1.00 72.50 104 LEU A C 1
ATOM 829 O O . LEU A 1 105 ? 194.924 207.324 187.091 1.00 72.50 104 LEU A O 1
ATOM 834 N N . GLU A 1 106 ? 195.569 205.235 187.620 1.00 74.83 105 GLU A N 1
ATOM 835 C CA . GLU A 1 106 ? 195.090 204.677 186.362 1.00 74.83 105 GLU A CA 1
ATOM 836 C C . GLU A 1 106 ? 193.576 204.518 186.322 1.00 74.83 105 GLU A C 1
ATOM 837 O O . GLU A 1 106 ? 193.021 204.310 185.237 1.00 74.83 105 GLU A O 1
ATOM 843 N N . LYS A 1 107 ? 192.898 204.609 187.468 1.00 75.39 106 LYS A N 1
ATOM 844 C CA . LYS A 1 107 ? 191.443 204.536 187.500 1.00 75.39 106 LYS A CA 1
ATOM 845 C C . LYS A 1 107 ? 190.782 205.825 187.029 1.00 75.39 106 LYS A C 1
ATOM 846 O O . LYS A 1 107 ? 189.623 205.792 186.601 1.00 75.39 106 LYS A O 1
ATOM 852 N N . LEU A 1 108 ? 191.491 206.953 187.089 1.00 77.31 107 LEU A N 1
ATOM 853 C CA . LEU A 1 108 ? 190.921 208.249 186.740 1.00 77.31 107 LEU A CA 1
ATOM 854 C C . LEU A 1 108 ? 191.033 208.569 185.255 1.00 77.31 107 LEU A C 1
ATOM 855 O O . LEU A 1 108 ? 190.126 209.187 184.687 1.00 77.31 107 LEU A O 1
ATOM 860 N N . TRP A 1 109 ? 192.123 208.163 184.613 1.00 73.74 108 TRP A N 1
ATOM 861 C CA . TRP A 1 109 ? 192.365 208.534 183.219 1.00 73.74 108 TRP A CA 1
ATOM 862 C C . TRP A 1 109 ? 191.490 207.773 182.231 1.00 73.74 108 TRP A C 1
ATOM 863 O O . TRP A 1 109 ? 191.700 207.918 181.018 1.00 73.74 108 TRP A O 1
ATOM 874 N N . ARG A 1 110 ? 190.525 206.977 182.693 1.00 86.71 109 ARG A N 1
ATOM 875 C CA . ARG A 1 110 ? 189.606 206.313 181.778 1.00 86.71 109 ARG A CA 1
ATOM 876 C C . ARG A 1 110 ? 188.458 207.225 181.365 1.00 86.71 109 ARG A C 1
ATOM 877 O O . ARG A 1 110 ? 187.958 207.113 180.240 1.00 86.71 109 ARG A O 1
ATOM 885 N N . ARG A 1 111 ? 188.031 208.126 182.251 1.00 88.37 110 ARG A N 1
ATOM 886 C CA . ARG A 1 111 ? 186.936 209.048 181.974 1.00 88.37 110 ARG A CA 1
ATOM 887 C C . ARG A 1 111 ? 187.432 210.408 181.492 1.00 88.37 110 ARG A C 1
ATOM 888 O O . ARG A 1 111 ? 186.756 211.423 181.690 1.00 88.37 110 ARG A O 1
ATOM 896 N N . HIS A 1 112 ? 188.604 210.447 180.861 1.00 89.70 111 HIS A N 1
ATOM 897 C CA . HIS A 1 112 ? 189.152 211.665 180.268 1.00 89.70 111 HIS A CA 1
ATOM 898 C C . HIS A 1 112 ? 188.955 211.694 178.759 1.00 89.70 111 HIS A C 1
ATOM 899 O O . HIS A 1 112 ? 189.867 212.055 178.009 1.00 89.70 111 HIS A O 1
ATOM 906 N N . CYS A 1 113 ? 187.767 211.315 178.286 1.00 92.98 112 CYS A N 1
ATOM 907 C CA . CYS A 1 113 ? 187.472 211.273 176.853 1.00 92.98 112 CYS A CA 1
ATOM 908 C C . CYS A 1 113 ? 187.156 212.685 176.357 1.00 92.98 112 CYS A C 1
ATOM 909 O O . CYS A 1 113 ? 186.023 213.033 176.018 1.00 92.98 112 CYS A O 1
ATOM 912 N N . ARG A 1 114 ? 188.198 213.509 176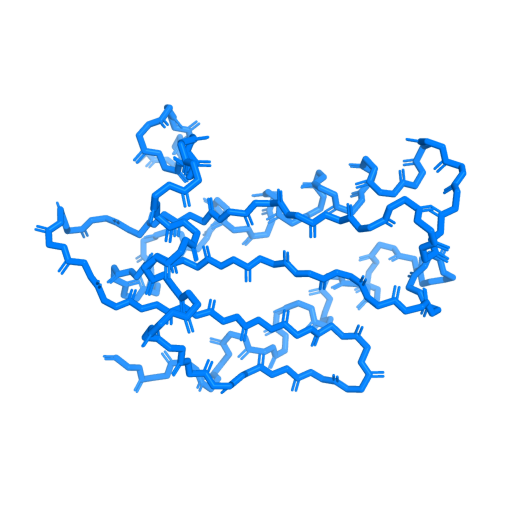.319 1.00 97.17 113 ARG A N 1
ATOM 913 C CA . ARG A 1 114 ? 188.072 214.888 175.863 1.00 97.17 113 ARG A CA 1
ATOM 914 C C . ARG A 1 114 ? 188.866 215.109 174.580 1.00 97.17 113 ARG A C 1
ATOM 915 O O . ARG A 1 114 ? 188.742 216.146 173.928 1.00 97.17 113 ARG A O 1
#

Nearest PDB structures (foldseek):
  7uo5-assembly1_A  TM=9.857E-01  e=1.042E-18  Escherichia coli
  2ljp-assembly1_A  TM=7.822E-01  e=3.487E-15  Escherichia coli K-12
  6ov1-assembly1_A  TM=9.269E-01  e=5.134E-09  Staphylococcus aureus
  6d1r-assembly1_A  TM=9.322E-01  e=8.118E-09  Staphylococcus aureus
  4jg4-assembly1_A  TM=8.903E-01  e=3.426E-08  Bacillus subtilis

Organism: Escherichia coli (strain K12) (NCBI:txid83333)

Radius of gyration: 13.54 Å; Cα contacts (8 Å, |Δi|>4): 151; chains: 1; bounding box: 25×32×36 Å

InterPro domains:
  IPR000100 Ribonuclease P [MF_00227] (6-115)
  IPR000100 Ribonuclease P [PF00825] (6-111)
  IPR000100 Ribonuclease P [PTHR33992] (3-118)
  IPR000100 Ribonuclease P [TIGR00188] (5-115)
  IPR014721 Small ribosomal subunit protein uS5 domain 2-type fold, subgroup [G3DSA:3.30.230.10] (1-119)
  IPR020539 Ribonuclease P, conserved site [PS00648] (56-70)
  IPR020568 Ribosomal protein uS5 domain 2-type superfamily [SSF54211] (5-115)

Solvent-accessible surface area: 6980 Å² total; per-residue (Å²): 206,89,50,49,63,143,110,11,89,12,101,68,99,48,38,28,74,96,0,107,103,88,52,44,179,4,30,44,131,45,12,40,4,34,0,60,96,40,108,99,62,61,8,38,4,2,43,48,33,38,152,163,30,24,157,129,58,124,24,31,60,53,13,43,154,22,5,90,92,11,2,75,103,81,18,137,116,20,54,24,0,7,8,2,13,56,9,89,117,38,1,31,116,63,83,89,196,27,3,40,99,29,8,64,115,7,28,150,110,16,120,152

GO terms:
  GO:0030677 ribonuclease P complex (C, IDA)
  GO:0008033 tRNA processing (P, EXP)
  GO:0006396 RNA processing (P, IMP)
  GO:0001682 tRNA 5'-leader removal (P, IDA)
  GO:0006396 RNA processing (P, IDA)

Secondary structure (DSSP, 8-state):
-----GGGB--SHHHHHHHHHS------SSEEEE--B-SSSS-EEEE---TTT---THHHHHHHHHHHHHHTTSTTTS-SBEEEEEE-STTTTS-HHHHHHHHHHHTTS---

Foldseek 3Di:
DLDDDPVAEDDDCVLVVVQVVVWDWQADPWKTKTKAADPPWWAHEYQDEDCVQDPDVVPSVVLVVLVVVLCSVCRVPQTHIYMYIYGHHPDVVDDNVVSSVNVVVRVVPRPD

B-factor: mean 145.64, std 100.58, range [30.0, 390.21]